Protein AF-A0A0K0FBQ0-F1 (afdb_monomer_lite)

Foldseek 3Di:
DDDDPDPDPLPPVDPVVVQVLCVVLVHDPPDDPVVVVVSLVVLVVDDDDPSHSSNVVVVCVVCCAQEPDQDKAADQLARDIGGYVVQCDPPQHDPPDDVVSVCVRVVVVVVVNNCVCCDPVHVQFRHHNVSGTDGPDDPVRVVVRVVVVVVVVVVVVVVVVVPD

Organism: Strongyloides venezuelensis (NCBI:txid75913)

Radius of gyration: 21.85 Å; chains: 1; bounding box: 49×44×59 Å

InterPro domains:
  IPR000718 Peptidase M13 [PS51885] (1-164)
  IPR000718 Peptidase M13 [PTHR11733] (17-149)
  IPR018497 Peptidase M13, C-terminal domain [PF01431] (71-153)
  IPR024079 Metallopeptidase, catalytic domain superfamily [G3DSA:3.40.390.10] (22-162)

Secondary structure (DSSP, 8-state):
----S---TT-TT-HHHHHHHHHHTT--TT--HHHHHHHHHHHHTS-PPTTSHHHHHTTHHHHIIIIISS-EEEEGGGTEEEE-GGGSSTTT--TTS-HHHHHHTHHHHHHHHHHHTTSTTTTT-EE-TTS-EE----HHHHHHHHHHHHHHHHHHHHHHHTT-

Sequence (164 aa):
MEFSRIFDFNDVSSVLLLETCYKDLGISESDSIEEVLRIIESLSKINHTHGSCGYNIFKNNEYIGDFVHSNAFYYSMLNLFSISSNSLAEPLFDRYFLHALNYGGIGVTFGHEIVHGFDNDHYKHIYGLDEKGELTLTPKSIENFEKNLNVLLNNTVMKKKVKL

Structure (mmCIF, N/CA/C/O backbone):
data_AF-A0A0K0FBQ0-F1
#
_entry.id   AF-A0A0K0FBQ0-F1
#
loop_
_atom_site.group_PDB
_atom_site.id
_atom_site.type_symbol
_atom_site.label_atom_id
_atom_site.label_alt_id
_atom_site.label_comp_id
_atom_site.label_asym_id
_atom_site.label_entity_id
_atom_site.label_seq_id
_at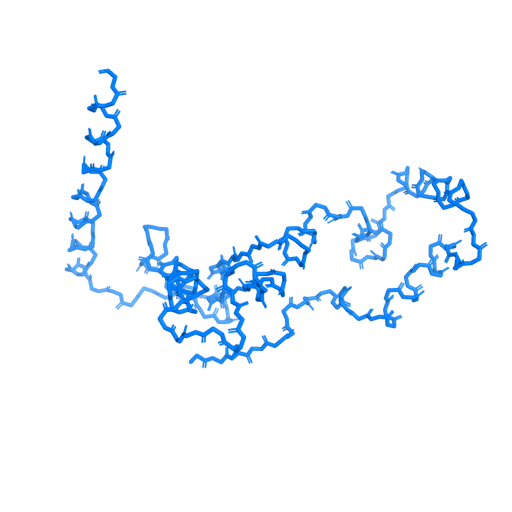om_site.pdbx_PDB_ins_code
_atom_site.Cartn_x
_atom_site.Cartn_y
_atom_site.Cartn_z
_atom_site.occupancy
_atom_site.B_iso_or_equiv
_atom_site.auth_seq_id
_atom_site.auth_comp_id
_atom_site.auth_asym_id
_atom_site.auth_atom_id
_atom_site.pdbx_PDB_model_num
ATOM 1 N N . MET A 1 1 ? -15.398 9.302 3.051 1.00 65.38 1 MET A N 1
ATOM 2 C CA . MET A 1 1 ? -14.389 8.394 2.477 1.00 65.38 1 MET A CA 1
ATOM 3 C C . MET A 1 1 ? -14.420 8.593 0.978 1.00 65.38 1 MET A C 1
ATOM 5 O O . MET A 1 1 ? -15.486 8.447 0.391 1.00 65.38 1 MET A O 1
ATOM 9 N N . GLU A 1 2 ? -13.302 9.022 0.409 1.00 78.56 2 GLU A N 1
ATOM 10 C CA . GLU A 1 2 ? -13.140 9.279 -1.021 1.00 78.56 2 GLU A CA 1
ATOM 11 C C . GLU A 1 2 ? -12.161 8.247 -1.578 1.00 78.56 2 GLU A C 1
ATOM 13 O O . GLU A 1 2 ? -11.164 7.937 -0.931 1.00 78.56 2 GLU A O 1
ATOM 18 N N . PHE A 1 3 ? -12.468 7.684 -2.745 1.00 78.50 3 PHE A N 1
ATOM 19 C CA . PHE A 1 3 ? -11.590 6.733 -3.417 1.00 78.50 3 PHE A CA 1
ATOM 20 C C . PHE A 1 3 ? -10.908 7.432 -4.585 1.00 78.50 3 PHE A C 1
ATOM 22 O O . PHE A 1 3 ? -11.574 7.861 -5.528 1.00 78.50 3 PHE A O 1
ATOM 29 N N . SER A 1 4 ? -9.581 7.504 -4.533 1.00 78.88 4 SER A N 1
ATOM 30 C CA . SER A 1 4 ? -8.749 7.939 -5.651 1.00 78.88 4 SER A CA 1
ATOM 31 C C . SER A 1 4 ? -8.024 6.739 -6.247 1.00 78.88 4 SER A C 1
ATOM 33 O O . SER A 1 4 ? -7.660 5.801 -5.544 1.00 78.88 4 SER A O 1
ATOM 35 N N . ARG A 1 5 ? -7.817 6.781 -7.563 1.00 70.19 5 ARG A N 1
ATOM 36 C CA . ARG A 1 5 ? -6.969 5.819 -8.284 1.00 70.19 5 ARG A CA 1
ATOM 37 C C . ARG A 1 5 ? -5.525 6.303 -8.423 1.00 70.19 5 ARG A C 1
ATOM 39 O O . ARG A 1 5 ? -4.691 5.554 -8.907 1.00 70.19 5 ARG A O 1
ATOM 46 N N . ILE A 1 6 ? -5.253 7.547 -8.031 1.00 63.38 6 ILE A N 1
ATOM 47 C CA . ILE A 1 6 ? -3.958 8.204 -8.192 1.00 63.38 6 ILE A CA 1
ATOM 48 C C . ILE A 1 6 ? -3.356 8.339 -6.796 1.00 63.38 6 ILE A C 1
ATOM 50 O O . ILE A 1 6 ? -3.586 9.330 -6.104 1.00 63.38 6 ILE A O 1
ATOM 54 N N . PHE A 1 7 ? -2.652 7.294 -6.366 1.00 67.06 7 PHE A N 1
ATOM 55 C CA . PHE A 1 7 ? -1.778 7.319 -5.196 1.00 67.06 7 PHE A CA 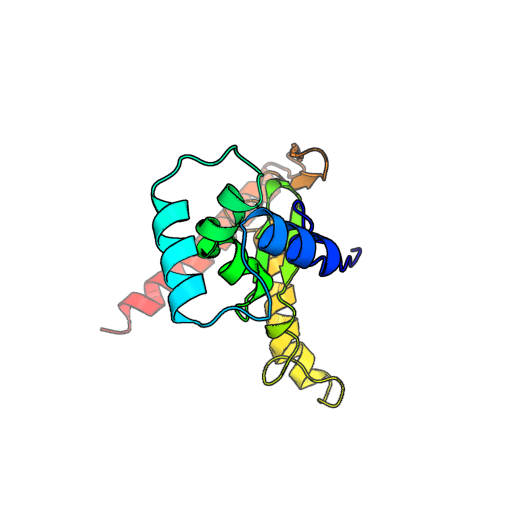1
ATOM 56 C C . PHE A 1 7 ? -0.366 6.994 -5.671 1.00 67.06 7 PHE A C 1
ATOM 58 O O . PHE A 1 7 ? 0.163 5.908 -5.467 1.00 67.06 7 PHE A O 1
ATOM 65 N N . ASP A 1 8 ? 0.190 7.930 -6.427 1.00 69.75 8 ASP A N 1
ATOM 66 C CA . ASP A 1 8 ? 1.508 7.793 -7.014 1.00 69.75 8 ASP A CA 1
ATOM 67 C C . ASP A 1 8 ? 2.176 9.164 -7.044 1.00 69.75 8 ASP A C 1
ATOM 69 O O . ASP A 1 8 ? 2.024 9.941 -7.984 1.00 69.75 8 ASP A O 1
ATOM 73 N N . PHE A 1 9 ? 2.883 9.486 -5.962 1.00 67.69 9 PHE A N 1
ATOM 74 C CA . PHE A 1 9 ? 3.565 10.774 -5.812 1.00 67.69 9 PHE A CA 1
ATOM 75 C C . PHE A 1 9 ? 4.630 11.019 -6.884 1.00 67.69 9 PHE A C 1
ATOM 77 O O . PHE A 1 9 ? 4.987 12.168 -7.132 1.00 67.69 9 PHE A O 1
ATOM 84 N N . ASN A 1 10 ? 5.133 9.950 -7.501 1.00 68.56 10 ASN A N 1
ATOM 85 C CA . ASN A 1 10 ? 6.201 9.999 -8.489 1.00 68.56 10 ASN A CA 1
ATOM 86 C C . ASN A 1 10 ? 5.692 9.734 -9.914 1.00 68.56 10 ASN A C 1
ATOM 88 O O . ASN A 1 10 ? 6.505 9.700 -10.834 1.00 68.56 10 ASN A O 1
ATOM 92 N N . ASP A 1 11 ? 4.379 9.533 -10.081 1.00 73.75 11 ASP A N 1
ATOM 93 C CA . ASP A 1 11 ? 3.725 9.171 -11.341 1.00 73.75 11 ASP A CA 1
ATOM 94 C C . ASP A 1 11 ? 4.404 7.968 -12.043 1.00 73.75 11 ASP A C 1
ATOM 96 O O . ASP A 1 11 ? 4.432 7.870 -13.268 1.00 73.75 11 ASP A O 1
ATOM 100 N N . VAL A 1 12 ? 4.970 7.026 -11.271 1.00 73.19 12 VAL A N 1
ATOM 101 C CA . VAL A 1 12 ? 5.633 5.802 -11.771 1.00 73.19 12 VAL A CA 1
ATOM 102 C C . VAL A 1 12 ? 4.693 4.838 -12.501 1.00 73.19 12 VAL A C 1
ATOM 104 O O . VAL A 1 12 ? 5.153 3.929 -13.184 1.00 73.19 12 VAL A O 1
ATOM 107 N N . SER A 1 13 ? 3.385 5.027 -12.387 1.00 73.69 13 SER A N 1
ATOM 108 C CA . SER A 1 13 ? 2.339 4.321 -13.130 1.00 73.69 13 SER A CA 1
ATOM 109 C C . SER A 1 13 ? 2.025 4.964 -14.488 1.00 73.69 13 SER A C 1
ATOM 111 O O . SER A 1 13 ? 1.317 4.365 -15.304 1.00 73.69 13 SER A O 1
ATOM 113 N N . SER A 1 14 ? 2.571 6.151 -14.776 1.00 83.19 14 SER A N 1
ATOM 114 C CA . SER A 1 14 ? 2.446 6.813 -16.073 1.00 83.19 14 SER A CA 1
ATOM 115 C C . SER A 1 14 ? 3.318 6.131 -17.121 1.00 83.19 14 SER A C 1
ATOM 117 O O . SER A 1 14 ? 4.547 6.193 -17.091 1.00 83.19 14 SER A O 1
ATOM 119 N N . VAL A 1 15 ? 2.663 5.511 -18.105 1.00 84.88 15 VAL A N 1
ATOM 120 C CA . VAL A 1 15 ? 3.335 4.834 -19.227 1.00 84.88 15 VAL A CA 1
ATOM 121 C C . VAL A 1 15 ? 4.258 5.798 -19.977 1.00 84.88 15 VAL A C 1
ATOM 123 O O . VAL A 1 15 ? 5.403 5.457 -20.250 1.00 84.88 15 VAL A O 1
ATOM 126 N N . LEU A 1 16 ? 3.802 7.028 -20.232 1.00 87.81 16 LEU A N 1
ATOM 127 C CA . LEU A 1 16 ? 4.593 8.038 -20.940 1.00 87.81 16 LEU A CA 1
ATOM 128 C C . LEU A 1 16 ? 5.854 8.438 -20.157 1.00 87.81 16 LEU A C 1
ATOM 130 O O . LEU A 1 16 ? 6.917 8.642 -20.750 1.00 87.81 16 LEU A O 1
ATOM 134 N N . LEU A 1 17 ? 5.746 8.557 -18.828 1.00 85.44 17 LEU A N 1
ATOM 135 C CA . LEU A 1 17 ? 6.891 8.859 -17.971 1.00 85.44 17 LEU A CA 1
ATOM 136 C C . LEU A 1 17 ? 7.890 7.698 -17.974 1.00 85.44 17 LEU A C 1
ATOM 138 O O . LEU A 1 17 ? 9.086 7.934 -18.123 1.00 85.44 17 LEU A O 1
ATOM 142 N N . LEU A 1 18 ? 7.410 6.455 -17.867 1.00 86.81 18 LEU A N 1
ATOM 143 C CA . LEU A 1 18 ? 8.253 5.259 -17.911 1.00 86.81 18 LEU A CA 1
ATOM 144 C C . LEU A 1 18 ? 8.987 5.123 -19.248 1.00 86.81 18 LEU A C 1
ATOM 146 O O . LEU A 1 18 ? 10.199 4.922 -19.248 1.00 86.81 18 LEU A O 1
ATOM 150 N N . GLU A 1 19 ? 8.291 5.285 -20.376 1.00 89.25 19 GLU A N 1
ATOM 151 C CA . GLU A 1 19 ? 8.898 5.263 -21.715 1.00 89.25 19 GLU A CA 1
ATOM 152 C C . GLU A 1 19 ? 10.001 6.319 -21.845 1.00 89.25 19 GLU A C 1
ATOM 154 O O . GLU A 1 19 ? 11.098 6.033 -22.332 1.00 89.25 19 GLU A O 1
ATOM 159 N N . THR A 1 20 ? 9.737 7.532 -21.351 1.00 90.62 20 THR A N 1
ATOM 160 C CA . THR A 1 20 ? 10.724 8.618 -21.331 1.00 90.62 20 THR A CA 1
ATOM 161 C C . THR A 1 20 ? 11.915 8.257 -20.442 1.00 90.62 20 THR A C 1
ATOM 163 O O . THR A 1 20 ? 13.059 8.385 -20.868 1.00 90.62 20 THR A O 1
ATOM 166 N N . CYS A 1 21 ? 11.663 7.724 -19.245 1.00 90.62 21 CYS A N 1
ATOM 167 C CA . CYS A 1 21 ? 12.703 7.311 -18.310 1.00 90.62 21 CYS A CA 1
ATOM 168 C C . CYS A 1 21 ? 13.606 6.213 -18.875 1.00 90.62 21 CYS A C 1
ATOM 170 O O . CYS A 1 21 ? 14.826 6.333 -18.787 1.00 90.62 21 CYS A O 1
ATOM 172 N N . TYR A 1 22 ? 13.047 5.149 -19.457 1.00 92.06 22 TYR A N 1
ATOM 173 C CA . TYR A 1 22 ? 13.857 4.082 -20.050 1.00 92.06 22 TYR A CA 1
ATOM 174 C C . TYR A 1 22 ? 14.708 4.613 -21.202 1.00 92.06 22 TYR A C 1
ATOM 176 O O . TYR A 1 22 ? 15.910 4.343 -21.244 1.00 92.06 22 TYR A O 1
ATOM 184 N N . LYS A 1 23 ? 14.128 5.458 -22.061 1.00 92.00 23 LYS A N 1
ATOM 185 C CA . LYS A 1 23 ? 14.851 6.096 -23.162 1.00 92.00 23 LYS A CA 1
ATOM 186 C C . LYS A 1 23 ? 16.000 6.986 -22.679 1.00 92.00 23 LYS A C 1
ATOM 188 O O . LYS A 1 23 ? 17.095 6.903 -23.233 1.00 92.00 23 LYS A O 1
ATOM 193 N N . ASP A 1 24 ? 15.782 7.798 -21.646 1.00 91.31 24 ASP A N 1
ATOM 194 C CA . ASP A 1 24 ? 16.809 8.675 -21.059 1.00 91.31 24 ASP A CA 1
ATOM 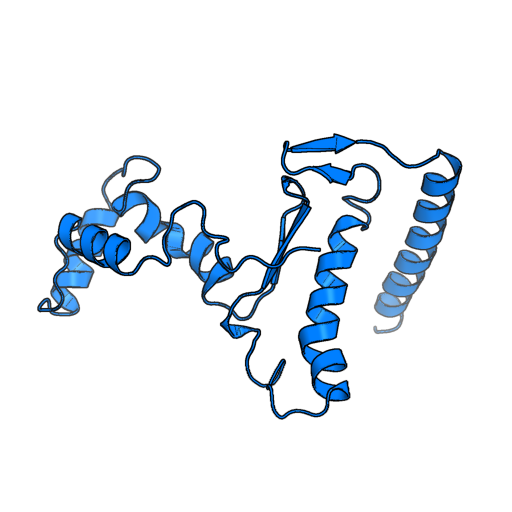195 C C . ASP A 1 24 ? 17.933 7.884 -20.374 1.00 91.31 24 ASP A C 1
ATOM 197 O O . ASP A 1 24 ? 19.083 8.324 -20.338 1.00 91.31 24 ASP A O 1
ATOM 201 N N . LEU A 1 25 ? 17.622 6.686 -19.873 1.00 92.12 25 LEU A N 1
ATOM 202 C CA . LEU A 1 25 ? 18.601 5.730 -19.353 1.00 92.12 25 LEU A CA 1
ATOM 203 C C . LEU A 1 25 ? 19.343 4.960 -20.459 1.00 92.12 25 LEU A C 1
ATOM 205 O O . LEU A 1 25 ? 20.230 4.163 -20.152 1.00 92.12 25 LEU A O 1
ATOM 209 N N . GLY A 1 26 ? 19.014 5.207 -21.729 1.00 92.69 26 GLY A N 1
ATOM 210 C CA . GLY A 1 26 ? 19.617 4.546 -22.882 1.00 92.69 26 GLY A CA 1
ATOM 211 C C . GLY A 1 26 ? 19.079 3.141 -23.147 1.00 92.69 26 GLY A C 1
ATOM 212 O O . GLY A 1 26 ? 19.722 2.399 -23.878 1.00 92.69 26 GLY A O 1
ATOM 213 N N . ILE A 1 27 ? 17.935 2.782 -22.558 1.00 94.00 27 ILE A N 1
ATOM 214 C CA . ILE A 1 27 ? 17.253 1.502 -22.760 1.00 94.00 27 ILE A CA 1
ATOM 215 C C . ILE A 1 27 ? 16.184 1.681 -23.843 1.00 94.00 27 ILE A C 1
ATOM 217 O O . ILE A 1 27 ? 15.310 2.544 -23.742 1.00 94.00 27 ILE A O 1
ATOM 221 N N . SER A 1 28 ? 16.245 0.844 -24.872 1.00 92.56 28 SER A N 1
ATOM 222 C CA . SER A 1 28 ? 15.300 0.788 -25.985 1.00 92.56 28 SER A CA 1
ATOM 223 C C . SER A 1 28 ? 14.531 -0.533 -25.990 1.00 92.56 28 SER A C 1
ATOM 225 O O . SER A 1 28 ? 15.042 -1.576 -25.590 1.00 92.56 28 SER A O 1
ATOM 227 N N . GLU A 1 29 ? 13.314 -0.522 -26.536 1.00 88.94 29 GLU A N 1
ATOM 228 C CA . GLU A 1 29 ? 12.504 -1.733 -26.745 1.00 88.94 29 GLU A CA 1
ATOM 229 C C . GLU A 1 29 ? 13.179 -2.765 -27.663 1.00 88.94 29 GLU A C 1
ATOM 231 O O . GLU A 1 29 ? 12.867 -3.953 -27.612 1.00 88.94 29 GLU A O 1
ATOM 236 N N . SER A 1 30 ? 14.097 -2.315 -28.523 1.00 94.25 30 SER A N 1
ATOM 237 C CA . SER A 1 30 ? 14.849 -3.164 -29.452 1.00 94.25 30 SER A CA 1
ATOM 238 C C . SER A 1 30 ? 16.081 -3.833 -28.838 1.00 94.25 30 SER A C 1
ATOM 240 O O . SER A 1 30 ? 16.730 -4.627 -29.521 1.00 94.25 30 SER A O 1
ATOM 242 N N . ASP A 1 31 ? 16.455 -3.473 -27.609 1.00 94.88 31 ASP A N 1
ATOM 243 C CA . ASP A 1 31 ? 17.687 -3.951 -26.986 1.00 94.88 31 ASP A CA 1
ATOM 244 C C . ASP A 1 31 ? 17.558 -5.410 -26.538 1.00 94.88 31 ASP A C 1
ATOM 246 O O . ASP A 1 31 ? 16.510 -5.861 -26.071 1.00 94.88 31 ASP A O 1
ATOM 250 N N . SER A 1 32 ? 18.648 -6.173 -26.664 1.00 96.88 32 SER A N 1
ATOM 251 C CA . SER A 1 32 ? 18.684 -7.530 -26.119 1.00 96.88 32 SER A CA 1
ATOM 252 C C . SER A 1 32 ? 18.763 -7.491 -24.592 1.00 96.88 32 SER A C 1
ATOM 254 O O . SER A 1 32 ? 19.260 -6.528 -24.003 1.00 96.88 32 SER A O 1
ATOM 256 N N . ILE A 1 33 ? 18.334 -8.571 -23.934 1.00 95.81 33 ILE A N 1
ATOM 257 C CA . ILE A 1 33 ? 18.400 -8.684 -22.469 1.00 95.81 33 ILE A CA 1
ATOM 258 C C . ILE A 1 33 ? 19.841 -8.478 -21.970 1.00 95.81 33 ILE A C 1
ATOM 260 O O . ILE A 1 33 ? 20.052 -7.848 -20.938 1.00 95.81 33 ILE A O 1
ATOM 264 N N . GLU A 1 34 ? 20.850 -8.943 -22.710 1.00 97.44 34 GLU A N 1
ATOM 265 C CA . GLU A 1 34 ? 22.264 -8.760 -22.365 1.00 97.44 34 GLU A CA 1
ATOM 266 C C . GLU A 1 34 ? 22.717 -7.295 -22.435 1.00 97.44 34 GLU A C 1
ATOM 268 O O . GLU A 1 34 ? 23.568 -6.887 -21.644 1.00 97.44 34 GLU A O 1
ATOM 273 N N . GLU A 1 35 ? 22.189 -6.501 -23.373 1.00 96.94 35 GLU A N 1
ATOM 274 C CA . GLU A 1 35 ? 22.456 -5.058 -23.439 1.00 96.94 35 GLU A CA 1
ATOM 275 C C . GLU A 1 35 ? 21.782 -4.337 -22.271 1.00 96.94 35 GLU A C 1
ATOM 277 O O . GLU A 1 35 ? 22.447 -3.607 -21.538 1.00 96.94 35 GLU A O 1
ATOM 282 N N . VAL A 1 36 ? 20.502 -4.628 -22.019 1.00 95.44 36 VAL A N 1
ATOM 283 C CA . VAL A 1 36 ? 19.757 -4.047 -20.893 1.00 95.44 36 VAL A CA 1
ATOM 284 C C . VAL A 1 36 ? 20.459 -4.336 -19.564 1.00 95.44 36 VAL A C 1
ATOM 286 O O . VAL A 1 36 ? 20.649 -3.430 -18.753 1.00 95.44 36 VAL A O 1
ATOM 289 N N . LEU A 1 37 ? 20.916 -5.574 -19.343 1.00 95.44 37 LEU A N 1
ATOM 290 C CA . LEU A 1 37 ? 21.660 -5.940 -18.135 1.00 95.44 37 LEU A CA 1
ATOM 291 C C . LEU A 1 37 ? 22.990 -5.186 -18.019 1.00 95.44 37 LEU A C 1
ATOM 293 O O . LEU A 1 37 ? 23.324 -4.732 -16.924 1.00 95.44 37 LEU A O 1
ATOM 297 N N . ARG A 1 38 ? 23.727 -4.998 -19.123 1.00 96.88 38 ARG A N 1
ATOM 298 C CA . ARG A 1 38 ? 24.962 -4.194 -19.129 1.00 96.88 38 ARG A CA 1
ATOM 299 C C . ARG A 1 38 ? 24.694 -2.731 -18.780 1.00 96.88 38 ARG A C 1
ATOM 301 O O . ARG A 1 38 ? 25.441 -2.157 -17.985 1.00 96.88 38 ARG A O 1
ATOM 308 N N . ILE A 1 39 ? 23.633 -2.144 -19.332 1.00 95.31 39 ILE A N 1
ATOM 309 C CA . ILE A 1 39 ? 23.217 -0.770 -19.029 1.00 95.31 39 ILE A CA 1
ATOM 310 C C . ILE A 1 39 ? 22.863 -0.646 -17.545 1.00 95.31 39 ILE A C 1
ATOM 312 O O . ILE A 1 39 ? 23.425 0.204 -16.855 1.00 95.31 39 ILE A O 1
ATOM 316 N N . ILE A 1 40 ? 22.007 -1.529 -17.020 1.00 93.69 40 ILE A N 1
ATOM 317 C CA . ILE A 1 40 ? 21.607 -1.531 -15.604 1.00 93.69 40 ILE A CA 1
ATOM 318 C C . ILE A 1 40 ? 22.827 -1.693 -14.687 1.00 93.69 40 ILE A C 1
ATOM 320 O O . ILE A 1 40 ? 22.962 -0.955 -13.709 1.00 93.69 40 ILE A O 1
ATOM 324 N N . GLU A 1 41 ? 23.750 -2.607 -15.004 1.00 95.00 41 GLU A N 1
ATOM 325 C CA . GLU A 1 41 ? 24.972 -2.800 -14.219 1.00 95.00 41 GLU A CA 1
ATOM 326 C C . GLU A 1 41 ? 25.838 -1.531 -14.207 1.00 95.00 41 GLU A C 1
ATOM 328 O O . GLU A 1 41 ? 26.340 -1.129 -13.155 1.00 95.00 41 GLU A O 1
ATOM 333 N N . SER A 1 42 ? 25.986 -0.862 -15.352 1.00 94.81 42 SER A N 1
ATOM 334 C CA . SER A 1 42 ? 26.693 0.418 -15.438 1.00 94.81 42 SER A CA 1
ATOM 335 C C . SER A 1 42 ? 26.003 1.508 -14.612 1.00 94.81 42 SER A C 1
ATOM 337 O O . SER A 1 42 ? 26.656 2.197 -13.828 1.00 94.81 42 SER A O 1
ATOM 339 N N . LEU A 1 43 ? 24.680 1.639 -14.738 1.00 94.00 43 LEU A N 1
ATOM 340 C CA . LEU A 1 43 ? 23.882 2.629 -14.012 1.00 94.00 43 LEU A CA 1
ATOM 341 C C . LEU A 1 43 ? 23.935 2.417 -12.496 1.00 94.00 43 LEU A C 1
ATOM 343 O O . LEU A 1 43 ? 23.980 3.394 -11.754 1.00 94.00 43 LEU A O 1
ATOM 347 N N . SER A 1 44 ? 23.994 1.168 -12.025 1.00 92.81 44 SER A N 1
ATOM 348 C CA . SER A 1 44 ? 24.065 0.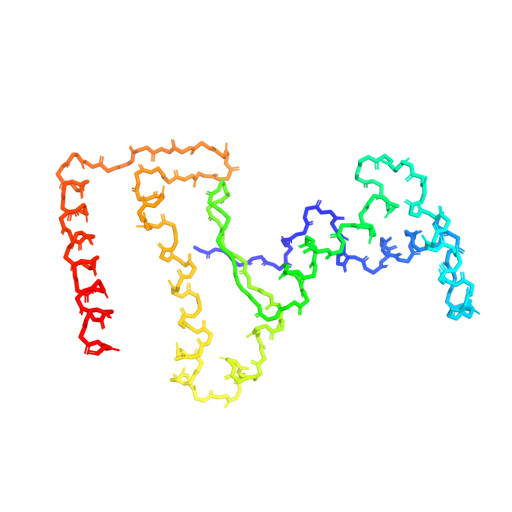848 -10.590 1.00 92.81 44 SER A CA 1
ATOM 349 C C . SER A 1 44 ? 25.344 1.342 -9.901 1.00 92.81 44 SER A C 1
ATOM 351 O O . SER A 1 44 ? 25.384 1.467 -8.678 1.00 92.81 44 SER A O 1
ATOM 353 N N . LYS A 1 45 ? 26.397 1.639 -10.675 1.00 94.12 45 LYS A N 1
ATOM 354 C CA . LYS A 1 45 ? 27.694 2.122 -10.173 1.00 94.12 45 LYS A CA 1
ATOM 355 C C . LYS A 1 45 ? 27.753 3.650 -10.059 1.00 94.12 45 LYS A C 1
ATOM 357 O O . LYS A 1 45 ? 28.760 4.182 -9.594 1.00 94.12 45 LYS A O 1
ATOM 362 N N . ILE A 1 46 ? 26.711 4.355 -10.503 1.00 92.25 46 ILE A N 1
ATOM 363 C CA . ILE A 1 46 ? 26.652 5.818 -10.548 1.00 92.25 46 ILE A CA 1
ATOM 364 C C . ILE A 1 46 ? 25.719 6.331 -9.445 1.00 92.25 46 ILE A C 1
ATOM 366 O O . ILE A 1 46 ? 24.685 5.735 -9.153 1.00 92.25 46 ILE A O 1
ATOM 370 N N . ASN A 1 47 ? 26.069 7.472 -8.849 1.00 93.38 47 ASN A N 1
ATOM 371 C CA . ASN A 1 47 ? 25.174 8.184 -7.942 1.00 93.38 47 ASN A CA 1
ATOM 372 C C . ASN A 1 47 ? 24.135 8.970 -8.744 1.00 93.38 47 ASN A C 1
ATOM 374 O O . ASN A 1 47 ? 24.477 9.919 -9.450 1.00 93.38 47 ASN A O 1
ATOM 378 N N . HIS A 1 48 ? 22.869 8.596 -8.597 1.00 91.25 48 HIS A N 1
ATOM 379 C CA . HIS A 1 48 ? 21.750 9.274 -9.244 1.00 91.25 48 HIS A CA 1
ATOM 380 C C . HIS A 1 48 ? 21.216 10.414 -8.386 1.00 91.25 48 HIS A C 1
ATOM 382 O O . HIS A 1 48 ? 21.144 10.310 -7.159 1.00 91.25 48 HIS A O 1
ATOM 388 N N . THR A 1 49 ? 20.784 11.491 -9.035 1.00 91.56 49 THR A N 1
ATOM 389 C CA . THR A 1 49 ? 20.076 12.582 -8.361 1.00 91.56 49 THR A CA 1
ATOM 390 C C . THR A 1 49 ? 18.755 12.062 -7.798 1.00 91.56 49 THR A C 1
ATOM 392 O O . THR A 1 49 ? 18.011 11.381 -8.504 1.00 91.56 49 THR A O 1
ATOM 395 N N . HIS A 1 50 ? 18.450 12.387 -6.542 1.00 88.50 50 HIS A N 1
ATOM 396 C CA . HIS A 1 50 ? 17.192 12.003 -5.900 1.00 88.50 50 HIS A CA 1
ATOM 397 C C . HIS A 1 50 ? 15.981 12.407 -6.763 1.00 88.50 50 HIS A C 1
ATOM 399 O O . HIS A 1 50 ? 15.930 13.530 -7.261 1.00 88.50 50 HIS A O 1
ATOM 405 N N . GLY A 1 51 ? 15.045 11.476 -6.969 1.00 83.00 51 GLY A N 1
ATOM 406 C CA . GLY A 1 51 ? 13.850 11.674 -7.801 1.00 83.00 51 GLY A CA 1
ATOM 407 C C . GLY A 1 51 ? 14.057 11.537 -9.317 1.00 83.00 51 GLY A C 1
ATOM 408 O O . GLY A 1 51 ? 13.085 11.595 -10.062 1.00 83.00 51 GLY A O 1
ATOM 409 N N . SER A 1 52 ? 15.288 11.337 -9.803 1.00 88.69 52 SER A N 1
ATOM 410 C CA . SER A 1 52 ? 15.538 11.041 -11.225 1.00 88.69 52 SER A CA 1
ATOM 411 C C . SER A 1 52 ? 15.124 9.611 -11.600 1.00 88.69 52 SER A C 1
ATOM 413 O O . SER A 1 52 ? 15.073 8.729 -10.743 1.00 88.69 52 SER A O 1
ATOM 415 N N . CYS A 1 53 ? 14.919 9.342 -12.895 1.00 88.06 53 CYS A N 1
ATOM 416 C CA . CYS A 1 53 ? 14.634 7.993 -13.405 1.00 88.06 53 CYS A CA 1
ATOM 417 C C . CYS A 1 53 ? 15.675 6.959 -12.945 1.00 88.06 53 CYS A C 1
ATOM 419 O O . CYS A 1 53 ? 15.322 5.875 -12.484 1.00 88.06 53 CYS A O 1
ATOM 421 N N . GLY A 1 54 ? 16.960 7.322 -13.008 1.00 89.50 54 GLY A N 1
ATOM 422 C CA . GLY A 1 54 ? 18.055 6.468 -12.555 1.00 89.50 54 GLY A CA 1
ATOM 423 C C . GLY A 1 54 ? 18.055 6.242 -11.045 1.00 89.50 54 GLY A C 1
ATOM 424 O O . 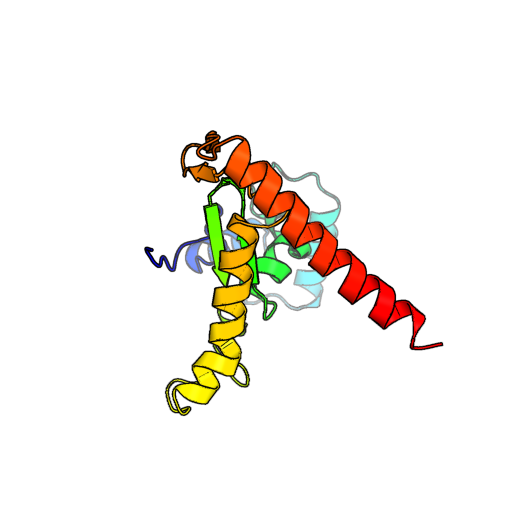GLY A 1 54 ? 18.469 5.186 -10.593 1.00 89.50 54 GLY A O 1
ATOM 425 N N . TYR A 1 55 ? 17.534 7.177 -10.249 1.00 89.31 55 TYR A N 1
ATOM 426 C CA . TYR A 1 55 ? 17.326 6.953 -8.818 1.00 89.31 55 TYR A CA 1
ATOM 427 C C . TYR A 1 55 ? 16.150 5.998 -8.578 1.00 89.31 55 TYR A C 1
ATOM 429 O O . TYR A 1 55 ? 16.308 5.002 -7.874 1.00 89.31 55 TYR A O 1
ATOM 437 N N . ASN A 1 56 ? 15.000 6.260 -9.206 1.00 85.81 56 ASN A N 1
ATOM 438 C CA . ASN A 1 56 ? 13.759 5.514 -8.982 1.00 85.81 56 ASN A CA 1
ATOM 439 C C . ASN A 1 56 ? 13.847 4.053 -9.462 1.00 85.81 56 ASN A C 1
ATOM 441 O O . ASN A 1 56 ? 13.345 3.160 -8.782 1.00 85.81 56 ASN A O 1
ATOM 445 N N . ILE A 1 57 ? 14.537 3.759 -10.571 1.00 86.56 57 ILE A N 1
ATOM 446 C CA . ILE A 1 57 ? 14.656 2.379 -11.088 1.00 86.56 57 ILE A CA 1
ATOM 447 C C . ILE A 1 57 ? 15.357 1.427 -10.099 1.00 86.56 57 ILE A C 1
ATOM 449 O O . ILE A 1 57 ? 15.043 0.238 -10.049 1.00 86.56 57 ILE A O 1
ATOM 453 N N . PHE A 1 58 ? 16.256 1.947 -9.255 1.00 88.31 58 PHE A N 1
ATOM 454 C CA . PHE A 1 58 ? 16.930 1.179 -8.198 1.00 88.31 58 PHE A CA 1
ATOM 455 C C . PHE A 1 58 ? 16.204 1.223 -6.846 1.00 88.31 58 PHE A C 1
ATOM 457 O O . PHE A 1 58 ? 16.660 0.613 -5.880 1.00 88.31 58 PHE A O 1
ATOM 464 N N . LYS A 1 59 ? 15.049 1.893 -6.770 1.00 86.25 59 LYS A N 1
ATOM 465 C CA . LYS A 1 59 ? 14.113 1.837 -5.637 1.00 86.25 59 LYS A CA 1
ATOM 466 C C . LYS A 1 59 ? 13.018 0.793 -5.843 1.00 86.25 59 LYS A C 1
ATOM 468 O O . LYS A 1 59 ? 11.947 0.881 -5.254 1.00 86.25 59 LYS A O 1
ATOM 473 N N . ASN A 1 60 ? 13.292 -0.234 -6.648 1.00 82.56 60 ASN A N 1
ATOM 474 C CA . ASN A 1 60 ? 12.335 -1.289 -6.972 1.00 82.56 60 ASN A CA 1
ATOM 475 C C . ASN A 1 60 ? 11.670 -1.909 -5.729 1.00 82.56 60 ASN A C 1
ATOM 477 O O . ASN A 1 60 ? 10.475 -2.158 -5.759 1.00 82.56 60 ASN A O 1
ATOM 481 N N . ASN A 1 61 ? 12.400 -2.110 -4.629 1.00 82.31 61 ASN A N 1
ATOM 482 C CA . ASN A 1 61 ? 11.842 -2.663 -3.393 1.00 82.31 61 ASN A CA 1
ATOM 483 C C . ASN A 1 61 ? 10.749 -1.777 -2.775 1.00 82.31 61 ASN A C 1
ATOM 485 O O . ASN A 1 61 ? 9.832 -2.313 -2.162 1.00 82.31 61 ASN A O 1
ATOM 489 N N . GLU A 1 62 ? 10.842 -0.454 -2.934 1.00 79.44 62 GLU A N 1
ATOM 490 C CA . GLU A 1 62 ? 9.829 0.493 -2.452 1.00 79.44 62 GLU A CA 1
ATOM 491 C C . GLU A 1 62 ? 8.566 0.377 -3.325 1.00 79.44 62 GLU A C 1
ATOM 493 O O . GLU A 1 62 ? 7.472 0.167 -2.815 1.00 79.44 62 GLU A O 1
ATOM 498 N N . TYR A 1 63 ? 8.721 0.369 -4.652 1.00 80.06 63 TYR A N 1
ATOM 499 C CA . TYR A 1 63 ? 7.586 0.354 -5.585 1.00 80.06 63 TYR A CA 1
ATOM 500 C C . TYR A 1 63 ? 6.923 -1.018 -5.782 1.00 80.06 63 TYR A C 1
ATOM 502 O O . TYR A 1 63 ? 5.714 -1.102 -5.992 1.00 80.06 63 TYR A O 1
ATOM 510 N N . ILE A 1 64 ? 7.685 -2.114 -5.730 1.00 82.94 64 ILE A N 1
ATOM 511 C CA . ILE A 1 64 ? 7.149 -3.472 -5.913 1.00 82.94 64 ILE A CA 1
ATOM 512 C C . ILE A 1 64 ? 6.150 -3.803 -4.801 1.00 82.94 64 ILE A C 1
ATOM 514 O O . ILE A 1 64 ? 5.109 -4.399 -5.078 1.00 82.94 64 ILE A O 1
ATOM 518 N N . GLY A 1 65 ? 6.452 -3.412 -3.560 1.00 80.19 65 GLY A N 1
ATOM 519 C CA . GLY A 1 65 ? 5.559 -3.630 -2.424 1.00 80.19 65 GLY A CA 1
ATOM 520 C C . GLY A 1 65 ? 4.224 -2.911 -2.592 1.00 80.19 65 GLY A C 1
ATOM 521 O O . GLY A 1 65 ? 3.182 -3.541 -2.418 1.00 80.19 65 GLY A O 1
ATOM 522 N N . ASP A 1 66 ? 4.275 -1.636 -2.976 1.00 76.69 66 ASP A N 1
ATOM 523 C CA . ASP A 1 66 ? 3.106 -0.761 -3.082 1.00 76.69 66 ASP A CA 1
ATOM 524 C C . ASP A 1 66 ? 2.215 -1.093 -4.292 1.00 76.69 66 ASP A C 1
ATOM 526 O O . ASP A 1 66 ? 0.987 -1.092 -4.181 1.00 76.69 66 ASP A O 1
ATOM 530 N N . PHE A 1 67 ? 2.813 -1.413 -5.446 1.00 77.88 67 PHE A N 1
ATOM 531 C CA . PHE A 1 67 ? 2.071 -1.493 -6.712 1.00 77.88 67 PHE A CA 1
ATOM 532 C C . PHE A 1 67 ? 1.959 -2.895 -7.316 1.00 77.88 67 PHE A C 1
ATOM 534 O O . PHE A 1 67 ? 0.995 -3.172 -8.029 1.00 77.88 67 PHE A O 1
ATOM 541 N N . VAL A 1 68 ? 2.929 -3.782 -7.072 1.00 83.06 68 VAL A N 1
ATOM 542 C CA . VAL A 1 68 ? 3.021 -5.079 -7.771 1.00 83.06 68 VAL A CA 1
ATOM 543 C C . VAL A 1 68 ? 2.568 -6.234 -6.888 1.00 83.06 68 VAL A C 1
ATOM 545 O O . VAL A 1 68 ? 1.889 -7.151 -7.350 1.00 83.06 68 VAL A O 1
ATOM 548 N N . HIS A 1 69 ? 2.944 -6.242 -5.615 1.00 88.19 69 HIS A N 1
ATOM 549 C CA . HIS A 1 69 ? 2.496 -7.286 -4.705 1.00 88.19 69 HIS A CA 1
ATOM 550 C C . HIS A 1 69 ? 1.003 -7.146 -4.415 1.00 88.19 69 HIS A C 1
ATOM 552 O O . HIS A 1 69 ? 0.488 -6.039 -4.315 1.00 88.19 69 HIS A O 1
ATOM 558 N N . SER A 1 70 ? 0.312 -8.277 -4.239 1.00 89.88 70 SER A N 1
ATOM 559 C CA . SER A 1 70 ? -1.036 -8.270 -3.664 1.00 89.88 70 SER A CA 1
ATOM 560 C C . SER A 1 70 ? -0.921 -7.896 -2.189 1.00 89.88 70 SER A C 1
ATOM 562 O O . SER A 1 70 ? -0.661 -8.741 -1.334 1.00 89.88 70 SER A O 1
ATOM 564 N N . ASN A 1 71 ? -1.035 -6.600 -1.919 1.00 90.06 71 ASN A N 1
ATOM 565 C CA . ASN A 1 71 ? -0.941 -6.035 -0.585 1.00 90.06 71 ASN A CA 1
ATOM 566 C C . ASN A 1 71 ? -1.888 -4.842 -0.379 1.00 90.06 71 ASN A C 1
ATOM 568 O O . ASN A 1 71 ? -2.581 -4.409 -1.313 1.00 90.06 71 ASN A O 1
ATOM 572 N N . ALA A 1 72 ? -1.919 -4.356 0.857 1.00 92.25 72 ALA A N 1
ATOM 573 C CA . ALA A 1 72 ? -2.592 -3.151 1.309 1.00 92.25 72 ALA A CA 1
ATOM 574 C C . ALA A 1 72 ? -1.750 -2.482 2.408 1.00 92.25 72 ALA A C 1
ATOM 576 O O . ALA A 1 72 ? -0.985 -3.162 3.093 1.00 92.25 72 ALA A O 1
ATOM 577 N N . PHE A 1 73 ? -1.860 -1.160 2.534 1.00 91.19 73 PHE A N 1
ATOM 578 C CA . PHE A 1 73 ? -1.094 -0.389 3.514 1.00 91.19 73 PHE A CA 1
ATOM 579 C C . PHE A 1 73 ? -1.876 0.816 4.022 1.00 91.19 73 PHE A C 1
ATOM 581 O O . PHE A 1 73 ? -2.507 1.521 3.233 1.00 91.19 73 PHE A O 1
ATOM 588 N N . TYR A 1 74 ? -1.727 1.126 5.307 1.00 91.75 74 TYR A N 1
ATOM 589 C CA . TYR A 1 74 ? -2.168 2.377 5.912 1.00 91.75 74 TYR A CA 1
ATOM 590 C C . TYR A 1 74 ? -0.999 3.362 6.076 1.00 91.75 74 TYR A C 1
ATOM 592 O O . TYR A 1 74 ? -0.008 3.079 6.751 1.00 91.75 74 TYR A O 1
ATOM 600 N N . TYR A 1 75 ? -1.135 4.550 5.488 1.00 88.56 75 TYR A N 1
ATOM 601 C CA . TYR A 1 75 ? -0.190 5.660 5.589 1.00 88.56 75 TYR A CA 1
ATOM 602 C C . TYR A 1 75 ? -0.690 6.662 6.628 1.00 88.56 75 TYR A C 1
ATOM 604 O O . TYR A 1 75 ? -1.500 7.546 6.336 1.00 88.56 75 TYR A O 1
ATOM 612 N N . SER A 1 76 ? -0.185 6.539 7.854 1.00 87.12 76 SER A N 1
ATOM 613 C CA . SER A 1 76 ? -0.696 7.289 9.002 1.00 87.12 76 SER A CA 1
ATOM 614 C C . SER A 1 76 ? -0.559 8.800 8.885 1.00 87.12 76 SER A C 1
ATOM 616 O O . SER A 1 76 ? -1.503 9.500 9.230 1.00 87.12 76 SER A O 1
ATOM 618 N N . MET A 1 77 ? 0.549 9.302 8.334 1.00 84.62 77 MET A N 1
ATOM 619 C CA . MET A 1 77 ? 0.779 10.745 8.156 1.00 84.62 77 MET A CA 1
ATOM 620 C C . MET A 1 77 ? -0.237 11.407 7.220 1.00 84.62 77 MET A C 1
ATOM 622 O O . MET A 1 77 ? -0.485 12.601 7.337 1.00 84.62 77 MET A O 1
ATOM 626 N N . LEU A 1 78 ? -0.833 10.627 6.315 1.00 84.81 78 LEU A N 1
ATOM 627 C CA . LEU A 1 78 ? -1.812 11.094 5.334 1.00 84.81 78 LEU A CA 1
ATOM 628 C C . LEU A 1 78 ? -3.243 10.667 5.681 1.00 84.81 78 LEU A C 1
ATOM 630 O O . LEU A 1 78 ? -4.176 11.065 4.985 1.00 84.81 78 LEU A O 1
ATOM 634 N N . ASN A 1 79 ? -3.409 9.836 6.720 1.00 86.94 79 ASN A N 1
ATOM 635 C CA . ASN A 1 79 ? -4.674 9.210 7.103 1.00 86.94 79 ASN A CA 1
ATOM 636 C C . ASN A 1 79 ? -5.408 8.595 5.900 1.00 86.94 79 ASN A C 1
ATOM 638 O O . ASN A 1 79 ? -6.580 8.857 5.618 1.00 86.94 79 ASN A O 1
ATOM 642 N N . LEU A 1 80 ? -4.656 7.793 5.153 1.00 88.50 80 LEU A N 1
ATOM 643 C CA . LEU A 1 80 ? -5.084 7.155 3.920 1.00 88.50 80 LEU A CA 1
ATOM 644 C C . LEU A 1 80 ? -4.632 5.703 3.946 1.00 88.50 80 LEU A C 1
ATOM 646 O O . LEU A 1 80 ? -3.538 5.405 4.412 1.00 88.50 80 LEU A O 1
ATOM 650 N N . PHE A 1 81 ? -5.442 4.807 3.391 1.00 90.88 81 PHE A N 1
ATOM 651 C CA . PHE A 1 81 ? -4.982 3.468 3.051 1.00 90.88 81 PHE A CA 1
ATOM 652 C C . PHE A 1 81 ? -4.969 3.267 1.539 1.00 90.88 81 PHE A C 1
ATOM 654 O O . PHE A 1 81 ? -5.802 3.822 0.818 1.00 90.88 81 PHE A O 1
ATOM 661 N N . SER A 1 82 ? -4.022 2.467 1.066 1.00 89.62 82 SER A N 1
ATOM 662 C CA . SER A 1 82 ? -3.934 2.024 -0.318 1.00 89.62 82 SER A CA 1
ATOM 663 C C . SER A 1 82 ? -4.126 0.518 -0.398 1.00 89.62 82 SER A C 1
ATOM 665 O O . SER A 1 82 ? -3.874 -0.225 0.553 1.00 89.62 82 SER A O 1
ATOM 667 N N . ILE A 1 83 ? -4.600 0.072 -1.554 1.00 90.38 83 ILE A N 1
ATOM 668 C CA . ILE A 1 83 ? -4.750 -1.339 -1.875 1.00 90.38 83 ILE A CA 1
ATOM 669 C C . ILE A 1 83 ? -4.257 -1.507 -3.297 1.00 90.38 83 ILE A C 1
ATOM 671 O O . ILE A 1 83 ? -4.752 -0.848 -4.214 1.00 90.38 83 ILE A O 1
ATOM 675 N N . SER A 1 84 ? -3.278 -2.388 -3.462 1.00 88.31 84 SER A N 1
ATOM 676 C CA . SER A 1 84 ? -2.745 -2.733 -4.777 1.00 88.31 84 SER A CA 1
ATOM 677 C C . SER A 1 84 ? -3.850 -3.274 -5.689 1.00 88.31 84 SER A C 1
ATOM 679 O O . SER A 1 84 ? -4.758 -3.993 -5.256 1.00 88.31 84 SER A O 1
ATOM 681 N N . SER A 1 85 ? -3.755 -2.981 -6.984 1.00 86.50 85 SER A N 1
ATOM 682 C CA . SER A 1 85 ? -4.683 -3.521 -7.985 1.00 86.50 85 SER A CA 1
ATOM 683 C C . SER A 1 85 ? -4.672 -5.052 -8.013 1.00 86.50 85 SER A C 1
ATOM 685 O O . SER A 1 85 ? -5.715 -5.666 -8.225 1.00 86.50 85 SER A O 1
ATOM 687 N N . ASN A 1 86 ? -3.526 -5.670 -7.720 1.00 89.06 86 ASN A N 1
ATOM 688 C CA . ASN A 1 86 ? -3.375 -7.122 -7.670 1.00 89.06 86 ASN A CA 1
ATOM 689 C C . ASN A 1 86 ? -4.154 -7.776 -6.516 1.00 89.06 86 ASN A C 1
ATOM 691 O O . ASN A 1 86 ? -4.484 -8.954 -6.611 1.00 89.06 86 ASN A O 1
ATOM 695 N N . SER A 1 87 ? -4.509 -7.028 -5.465 1.00 91.38 87 SER A N 1
ATOM 696 C CA . SER A 1 87 ? -5.434 -7.496 -4.421 1.00 91.38 87 SER A CA 1
ATOM 697 C C . SER A 1 87 ? -6.908 -7.422 -4.835 1.00 91.38 87 SER A C 1
ATOM 699 O O . SER A 1 87 ? -7.753 -8.042 -4.194 1.00 91.38 87 SER A O 1
ATOM 701 N N . LEU A 1 88 ? -7.241 -6.698 -5.910 1.00 91.75 88 LEU A N 1
ATOM 702 C CA . LEU A 1 88 ? -8.595 -6.612 -6.476 1.00 91.75 88 LEU A CA 1
ATOM 703 C C . LEU A 1 88 ? -8.842 -7.705 -7.528 1.00 91.75 88 LEU A C 1
ATOM 705 O O . LEU A 1 88 ? -9.485 -7.468 -8.551 1.00 91.75 88 LEU A O 1
ATOM 709 N N . ALA A 1 89 ? -8.312 -8.897 -7.271 1.00 94.06 89 ALA A N 1
ATOM 710 C CA . ALA A 1 89 ? -8.429 -10.075 -8.115 1.00 94.06 89 ALA A CA 1
ATOM 711 C C . ALA A 1 89 ? -8.734 -11.318 -7.266 1.00 94.06 89 ALA A C 1
ATOM 713 O O . ALA A 1 89 ? -8.718 -11.281 -6.029 1.00 94.06 89 ALA A O 1
ATOM 714 N N . GLU A 1 90 ? -9.014 -12.440 -7.929 1.00 94.50 90 GLU A N 1
ATOM 715 C CA . GLU A 1 90 ? -9.209 -13.712 -7.242 1.00 94.50 90 GLU A CA 1
ATOM 716 C C . GLU A 1 90 ? -7.951 -14.112 -6.446 1.00 94.50 90 GLU A C 1
ATOM 718 O O . GLU A 1 90 ? -6.831 -13.931 -6.927 1.00 94.50 90 GLU A O 1
ATOM 723 N N . PRO A 1 91 ? -8.106 -14.682 -5.235 1.00 93.50 91 PRO A N 1
ATOM 724 C CA . PRO A 1 91 ? -9.360 -15.107 -4.599 1.00 93.50 91 PRO A CA 1
ATOM 725 C C . PRO A 1 91 ? -10.037 -14.033 -3.726 1.00 93.50 91 PRO A C 1
ATOM 727 O O . PRO A 1 91 ? -11.052 -14.321 -3.094 1.00 93.50 91 PRO A O 1
ATOM 730 N N . LEU A 1 92 ? -9.475 -12.826 -3.626 1.00 95.19 92 LEU A N 1
ATOM 731 C CA . LEU A 1 92 ? -9.926 -11.805 -2.673 1.00 95.19 92 LEU A CA 1
ATOM 732 C C . LEU A 1 92 ? -11.143 -11.021 -3.168 1.00 95.19 92 LEU A C 1
ATOM 734 O O . LEU A 1 92 ? -11.985 -10.619 -2.360 1.00 95.19 92 LEU A O 1
ATOM 738 N N . PHE A 1 93 ? -11.234 -10.806 -4.478 1.00 96.44 93 PHE A N 1
ATOM 739 C CA . PHE A 1 93 ? -12.324 -10.075 -5.102 1.00 96.44 93 PHE A CA 1
ATOM 740 C C . PHE A 1 93 ? -12.603 -10.589 -6.509 1.00 96.44 93 PHE A C 1
ATOM 742 O O . PHE A 1 93 ? -11.693 -10.742 -7.317 1.00 96.44 93 PHE A O 1
ATOM 749 N N . ASP A 1 94 ? -13.883 -10.747 -6.823 1.00 96.44 94 ASP A N 1
ATOM 750 C CA . ASP A 1 94 ? -14.352 -10.780 -8.202 1.00 96.44 94 ASP A CA 1
ATOM 751 C C . ASP A 1 94 ? -15.735 -10.125 -8.278 1.00 96.44 94 ASP A C 1
ATOM 753 O O . ASP A 1 94 ? -16.573 -10.244 -7.376 1.00 96.44 94 ASP A O 1
ATOM 757 N N . ARG A 1 95 ? -15.998 -9.400 -9.367 1.00 96.38 95 ARG A N 1
ATOM 758 C CA . ARG A 1 95 ? -17.259 -8.661 -9.535 1.00 96.38 95 ARG A CA 1
ATOM 759 C C . ARG A 1 95 ? -18.492 -9.567 -9.654 1.00 96.38 95 ARG A C 1
ATOM 761 O O . ARG A 1 95 ? -19.609 -9.073 -9.512 1.00 96.38 95 ARG A O 1
ATOM 768 N N . TYR A 1 96 ? -18.296 -10.846 -9.954 1.00 97.69 96 TYR A N 1
ATOM 769 C CA . TYR A 1 96 ? -19.317 -11.879 -10.093 1.00 97.69 96 TYR A CA 1
ATOM 770 C C . TYR A 1 96 ? -19.418 -12.784 -8.858 1.00 97.69 96 TYR A C 1
ATOM 772 O O . TYR A 1 96 ? -20.336 -13.603 -8.783 1.00 97.69 96 TYR A O 1
ATOM 780 N N . PHE A 1 97 ? -18.535 -12.635 -7.864 1.00 97.69 97 PHE A N 1
ATOM 781 C CA . PHE A 1 97 ? -18.689 -13.322 -6.585 1.00 97.69 97 PHE A CA 1
ATOM 782 C C . PHE A 1 97 ? -19.934 -12.846 -5.833 1.00 97.69 97 PHE A C 1
ATOM 784 O O . PHE A 1 97 ? -20.351 -11.687 -5.910 1.00 97.69 97 PHE A O 1
ATOM 791 N N . LEU A 1 98 ? -20.506 -13.750 -5.029 1.00 97.88 98 LEU A N 1
ATOM 792 C CA . LEU A 1 98 ? -21.501 -13.371 -4.029 1.00 97.88 98 LEU A CA 1
ATOM 793 C C . LEU A 1 98 ? -20.921 -12.271 -3.140 1.00 97.88 98 LEU A C 1
ATOM 795 O O . LEU A 1 98 ? -19.778 -12.371 -2.694 1.00 97.88 98 LEU A O 1
ATOM 799 N N . HIS A 1 99 ? -21.731 -11.268 -2.797 1.00 97.75 99 HIS A N 1
ATOM 800 C CA . HIS A 1 99 ? -21.282 -10.173 -1.935 1.00 97.75 99 HIS A CA 1
ATOM 801 C C . HIS A 1 99 ? -20.641 -10.673 -0.636 1.00 97.75 99 HIS A C 1
ATOM 803 O O . HIS A 1 99 ? -19.633 -10.122 -0.219 1.00 97.75 99 HIS A O 1
ATOM 809 N N . ALA A 1 100 ? -21.165 -11.747 -0.038 1.00 97.94 100 ALA A N 1
ATOM 810 C CA . ALA A 1 100 ? -20.593 -12.352 1.165 1.00 97.94 100 ALA A CA 1
ATOM 811 C C . ALA A 1 100 ? -19.122 -12.777 0.993 1.00 97.94 100 ALA A C 1
ATOM 813 O O . ALA A 1 100 ? -18.336 -12.608 1.921 1.00 97.94 100 ALA A O 1
ATOM 814 N N . LEU A 1 101 ? -18.739 -13.278 -0.188 1.00 97.75 101 LEU A N 1
ATOM 815 C CA . LEU A 1 101 ? -17.352 -13.636 -0.490 1.00 97.75 101 LEU A CA 1
ATOM 816 C C . LEU A 1 101 ? -16.486 -12.385 -0.636 1.00 97.75 101 LEU A C 1
ATOM 818 O O . LEU A 1 101 ? -15.430 -12.323 -0.023 1.00 97.75 101 LEU A O 1
ATOM 822 N N . ASN A 1 102 ? -16.960 -11.355 -1.343 1.00 97.88 102 ASN A N 1
ATOM 823 C CA . ASN A 1 102 ? -16.227 -10.089 -1.453 1.00 97.88 102 ASN A CA 1
ATOM 824 C C . ASN A 1 102 ? -16.072 -9.387 -0.092 1.00 97.88 102 ASN A C 1
ATOM 826 O O . ASN A 1 102 ? -15.004 -8.869 0.214 1.00 97.88 102 ASN A O 1
ATOM 830 N N . TYR A 1 103 ? -17.098 -9.408 0.766 1.00 97.50 103 TYR A N 1
ATOM 831 C CA . TYR A 1 103 ? -17.002 -8.875 2.129 1.00 97.50 103 TYR A CA 1
ATOM 832 C C . TYR A 1 103 ? -16.039 -9.685 3.007 1.00 97.50 103 TYR A C 1
ATOM 834 O O . TYR A 1 103 ? -15.334 -9.097 3.820 1.00 97.50 103 TYR A O 1
ATOM 842 N N . GLY A 1 104 ? -16.004 -11.013 2.850 1.00 96.75 104 GLY A N 1
ATOM 843 C CA . GLY A 1 104 ? -15.093 -11.893 3.589 1.00 96.75 104 GLY A CA 1
ATOM 844 C C . GLY A 1 104 ? -13.650 -11.890 3.073 1.00 96.75 104 GLY A C 1
ATOM 845 O O . GLY A 1 104 ? -12.736 -12.147 3.849 1.00 96.75 104 GLY A O 1
ATOM 846 N N . GLY A 1 105 ? -13.450 -11.606 1.786 1.00 95.75 105 GLY A N 1
ATOM 847 C CA . GLY A 1 105 ? -12.148 -11.429 1.150 1.00 95.75 105 GLY A CA 1
ATOM 848 C C . GLY A 1 105 ? -11.685 -9.985 1.281 1.00 95.75 105 GLY A C 1
ATOM 849 O O . GLY A 1 105 ? -11.259 -9.553 2.352 1.00 95.75 105 GLY A O 1
ATOM 850 N N . ILE A 1 106 ? -11.808 -9.215 0.199 1.00 96.31 106 ILE A N 1
ATOM 851 C CA . ILE A 1 106 ? -11.310 -7.837 0.145 1.00 96.31 106 ILE A CA 1
ATOM 852 C C . ILE A 1 106 ? -11.936 -6.906 1.199 1.00 96.31 106 ILE A C 1
ATOM 854 O O . ILE A 1 106 ? -11.281 -5.984 1.680 1.00 96.31 106 ILE A O 1
ATOM 858 N N . GLY A 1 107 ? -13.178 -7.158 1.624 1.00 96.44 107 GLY A N 1
ATOM 859 C CA . GLY A 1 107 ? -13.830 -6.377 2.677 1.00 96.44 107 GLY A CA 1
ATOM 860 C C . GLY A 1 107 ? -13.125 -6.472 4.034 1.00 96.44 107 GLY A C 1
ATOM 861 O O . GLY A 1 107 ? -13.068 -5.476 4.757 1.00 96.44 107 GLY A O 1
ATOM 862 N N . VAL A 1 108 ? -12.530 -7.624 4.364 1.00 96.69 108 VAL A N 1
ATOM 863 C CA . VAL A 1 108 ? -11.711 -7.783 5.577 1.00 96.69 108 VAL A CA 1
ATOM 864 C C . VAL A 1 108 ? -10.430 -6.966 5.463 1.00 96.69 108 VAL A C 1
ATOM 866 O O . VAL A 1 108 ? -10.073 -6.297 6.427 1.00 96.69 108 VAL A O 1
ATOM 869 N N . THR A 1 109 ? -9.779 -6.961 4.297 1.00 95.69 109 THR A N 1
ATOM 870 C CA . THR A 1 109 ? -8.598 -6.124 4.035 1.00 95.69 109 THR A CA 1
ATOM 871 C C . THR A 1 109 ? -8.924 -4.642 4.205 1.00 95.69 109 THR A C 1
ATOM 873 O O . THR A 1 109 ? -8.227 -3.946 4.930 1.00 95.69 109 THR A O 1
ATOM 876 N N . PHE A 1 110 ? -10.036 -4.164 3.635 1.00 95.06 110 PHE A N 1
ATOM 877 C CA . PHE A 1 110 ? -10.480 -2.774 3.816 1.00 95.06 110 PHE A CA 1
ATOM 878 C C . PHE A 1 110 ? -10.690 -2.452 5.301 1.00 95.06 110 PHE A C 1
ATOM 880 O O . PHE A 1 110 ? -10.233 -1.424 5.792 1.00 95.06 110 PHE A O 1
ATOM 887 N N . GLY A 1 111 ? -11.375 -3.339 6.030 1.00 96.31 111 GLY A N 1
ATOM 888 C CA . GLY A 1 111 ? -11.595 -3.171 7.464 1.00 96.31 111 GLY A CA 1
ATOM 889 C C . GLY A 1 111 ? -10.295 -3.162 8.272 1.00 96.31 111 GLY A C 1
ATOM 890 O O . GLY A 1 111 ? -10.165 -2.360 9.191 1.00 96.31 111 GLY A O 1
ATOM 891 N N . HIS A 1 112 ? -9.338 -4.021 7.920 1.00 96.19 112 HIS A N 1
ATOM 892 C CA . HIS A 1 112 ? -8.021 -4.094 8.549 1.00 96.19 112 HIS A CA 1
ATOM 893 C C . HIS A 1 112 ? -7.266 -2.767 8.419 1.00 96.19 112 HIS A C 1
ATOM 895 O O . HIS A 1 112 ? -6.873 -2.197 9.435 1.00 96.19 112 HIS A O 1
ATOM 901 N N . GLU A 1 113 ? -7.164 -2.227 7.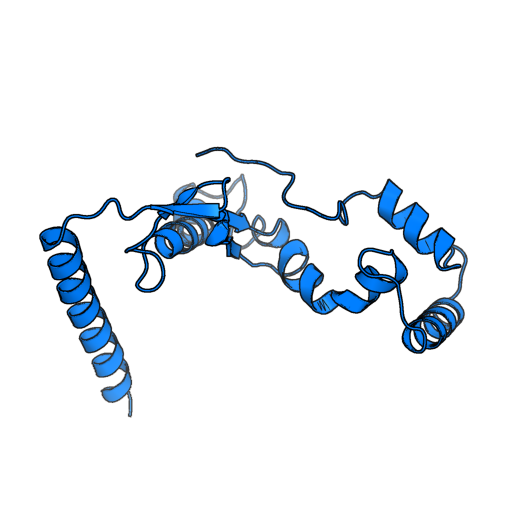202 1.00 95.56 113 GLU A N 1
ATOM 902 C CA . GLU A 1 113 ? -6.459 -0.963 6.968 1.00 95.56 113 GLU A CA 1
ATOM 903 C C . GLU A 1 113 ? -7.151 0.240 7.617 1.00 95.56 113 GLU A C 1
ATOM 905 O O . GLU A 1 113 ? -6.493 1.135 8.138 1.00 95.56 113 GLU A O 1
ATOM 910 N N . ILE A 1 114 ? -8.488 0.262 7.654 1.00 93.62 114 ILE A N 1
ATOM 911 C CA . ILE A 1 114 ? -9.226 1.314 8.369 1.00 93.62 114 ILE A CA 1
ATOM 912 C C . ILE A 1 114 ? -8.914 1.271 9.870 1.00 93.62 114 ILE A C 1
ATOM 914 O O . ILE A 1 114 ? -8.785 2.319 10.504 1.00 93.62 114 ILE A O 1
ATOM 918 N N . VAL A 1 115 ? -8.791 0.075 10.456 1.00 94.38 115 VAL A N 1
ATOM 919 C CA . VAL A 1 115 ? -8.491 -0.083 11.886 1.00 94.38 115 VAL A CA 1
ATOM 920 C C . VAL A 1 115 ? -7.084 0.398 12.233 1.00 94.38 115 VAL A C 1
ATOM 922 O O . VAL A 1 115 ? -6.903 0.878 13.350 1.00 94.38 115 VAL A O 1
ATOM 925 N N . HIS A 1 116 ? -6.120 0.366 11.306 1.00 93.25 116 HIS A N 1
ATOM 926 C CA . HIS A 1 116 ? -4.792 0.941 11.544 1.00 93.25 116 HIS A CA 1
ATOM 927 C C . HIS A 1 116 ? -4.834 2.436 11.886 1.00 93.25 116 HIS A C 1
ATOM 929 O O . HIS A 1 116 ? -4.045 2.894 12.708 1.00 93.25 116 HIS A O 1
ATOM 935 N N . GLY A 1 117 ? -5.823 3.186 11.387 1.00 90.31 117 GLY A N 1
ATOM 936 C CA . GLY A 1 117 ? -6.038 4.577 11.803 1.00 90.31 117 GLY A CA 1
ATOM 937 C C . GLY A 1 117 ? -6.438 4.758 13.272 1.00 90.31 117 GLY A C 1
ATOM 938 O O . GLY A 1 117 ? -6.410 5.874 13.785 1.00 90.31 117 GLY A O 1
ATOM 939 N N . PHE A 1 118 ? -6.785 3.674 13.966 1.00 90.75 118 PHE A N 1
ATOM 940 C CA . PHE A 1 118 ? -7.264 3.677 15.349 1.00 90.75 118 PHE A CA 1
ATOM 941 C C . PHE A 1 118 ? -6.563 2.636 16.230 1.00 90.75 118 PHE A C 1
ATOM 943 O O . PHE A 1 118 ? -7.039 2.346 17.331 1.00 90.75 118 PHE A O 1
ATOM 950 N N . ASP A 1 119 ? -5.474 2.034 15.759 1.00 91.75 119 ASP A N 1
ATOM 951 C CA . ASP A 1 119 ? -4.735 1.033 16.521 1.00 91.75 119 ASP A CA 1
ATOM 952 C C . ASP A 1 119 ? -3.881 1.673 17.630 1.00 91.75 119 ASP A C 1
ATOM 954 O O . ASP A 1 119 ? -3.956 2.872 17.903 1.00 91.75 119 ASP A O 1
ATOM 958 N N . ASN A 1 120 ? -3.088 0.864 18.332 1.00 90.62 120 ASN A N 1
ATOM 959 C CA . ASN A 1 120 ? -2.277 1.333 19.456 1.00 90.62 120 ASN A CA 1
ATOM 960 C C . ASN A 1 120 ? -1.257 2.418 19.091 1.00 90.62 120 ASN A C 1
ATOM 962 O O . ASN A 1 120 ? -0.840 3.147 19.993 1.00 90.62 120 ASN A O 1
ATOM 966 N N . ASP A 1 121 ? -0.878 2.528 17.820 1.00 88.06 121 ASP A N 1
ATOM 967 C CA . ASP A 1 121 ? 0.098 3.510 17.363 1.00 88.06 121 ASP A CA 1
ATOM 968 C C . ASP A 1 121 ? -0.584 4.840 17.008 1.00 88.06 121 ASP A C 1
ATOM 970 O O . ASP A 1 121 ? -0.003 5.906 17.228 1.00 88.06 121 ASP A O 1
ATOM 974 N N . HIS A 1 122 ? -1.849 4.803 16.568 1.00 87.88 122 HIS A N 1
ATOM 975 C CA . HIS A 1 122 ? -2.524 5.972 15.986 1.00 87.88 122 HIS A CA 1
ATOM 976 C C . HIS A 1 122 ? -3.764 6.467 16.745 1.00 87.88 122 HIS A C 1
ATOM 978 O O . HIS A 1 122 ? -4.196 7.595 16.528 1.00 87.88 122 HIS A O 1
ATOM 984 N N . TYR A 1 123 ? -4.311 5.716 17.707 1.00 86.94 123 TYR A N 1
ATOM 985 C CA . TYR A 1 123 ? -5.558 6.103 18.391 1.00 86.94 123 TYR A CA 1
ATOM 986 C C . TYR A 1 123 ? -5.516 7.472 19.096 1.00 86.94 123 TYR A C 1
ATOM 988 O O . TYR A 1 123 ? -6.563 8.077 19.315 1.00 86.94 123 TYR A O 1
ATOM 996 N N . LYS A 1 124 ? -4.331 7.961 19.491 1.00 86.50 124 LYS A N 1
ATOM 997 C CA . LYS A 1 124 ? -4.173 9.257 20.178 1.00 86.50 124 LYS A CA 1
ATOM 998 C C . LYS A 1 124 ? -4.174 10.447 19.224 1.00 86.50 124 LYS A C 1
ATOM 1000 O O . LYS A 1 124 ? -4.642 11.508 19.619 1.00 86.50 124 LYS A O 1
ATOM 1005 N N . HIS A 1 125 ? -3.643 10.293 18.017 1.00 82.94 125 HIS A N 1
ATOM 1006 C CA . HIS A 1 125 ? -3.460 11.401 17.085 1.00 82.94 125 HIS A CA 1
ATOM 1007 C C . HIS A 1 125 ? -3.996 10.994 15.723 1.00 82.94 125 HIS A C 1
ATOM 1009 O O . HIS A 1 125 ? -3.438 10.117 15.069 1.00 82.94 125 HIS A O 1
ATOM 1015 N N . ILE A 1 126 ? -5.066 11.658 15.297 1.00 75.62 126 ILE A N 1
ATOM 1016 C CA . ILE A 1 126 ? -5.587 11.494 13.943 1.00 75.62 126 ILE A CA 1
ATOM 1017 C C . ILE A 1 126 ? -4.936 12.574 13.090 1.00 75.62 126 ILE A C 1
ATOM 1019 O O . ILE A 1 126 ? -5.057 13.759 13.401 1.00 75.62 126 ILE A O 1
ATOM 1023 N N . TYR A 1 127 ? -4.233 12.157 12.044 1.00 77.88 127 TYR A N 1
ATOM 1024 C CA . TYR A 1 127 ? -3.594 13.064 11.100 1.00 77.88 127 TYR A CA 1
ATOM 1025 C C . TYR A 1 127 ? -4.593 13.497 10.018 1.00 77.88 127 TYR A C 1
ATOM 1027 O O . TYR A 1 127 ? -5.461 12.725 9.598 1.00 77.88 127 TYR A O 1
ATOM 1035 N N . GLY A 1 128 ? -4.503 14.754 9.592 1.00 67.81 128 GLY A N 1
ATOM 1036 C CA . GLY A 1 128 ? -5.135 15.239 8.367 1.00 67.81 128 GLY A CA 1
ATOM 1037 C C . GLY A 1 128 ? -4.186 15.154 7.168 1.00 67.81 128 GLY A C 1
ATOM 1038 O O . GLY A 1 128 ? -3.007 14.848 7.317 1.00 67.81 128 GLY A O 1
ATOM 1039 N N . LEU A 1 129 ? -4.680 15.505 5.974 1.00 66.81 129 LEU A N 1
ATOM 1040 C CA . LEU A 1 129 ? -3.837 15.695 4.777 1.00 66.81 129 LEU A CA 1
ATOM 1041 C C . LEU A 1 129 ? -2.795 16.820 4.941 1.00 66.81 129 LEU A C 1
ATOM 1043 O O . LEU A 1 129 ? -1.925 16.981 4.094 1.00 66.81 129 LEU A O 1
ATOM 1047 N N . ASP A 1 130 ? -2.903 17.623 6.000 1.00 72.81 130 ASP A N 1
ATOM 1048 C CA . ASP A 1 130 ? -1.937 18.648 6.389 1.00 72.81 130 ASP A CA 1
ATOM 1049 C C . ASP A 1 130 ? -0.815 18.109 7.296 1.00 72.81 130 ASP A C 1
ATOM 1051 O O . ASP A 1 130 ? -0.028 18.901 7.819 1.00 72.81 130 ASP A O 1
ATOM 1055 N N . GLU A 1 131 ? -0.760 16.785 7.495 1.00 72.88 131 GLU A N 1
ATOM 1056 C CA . GLU A 1 131 ? 0.217 16.050 8.311 1.00 72.88 131 GLU A CA 1
ATOM 1057 C C . GLU A 1 131 ? 0.230 16.454 9.796 1.00 72.88 131 GLU A C 1
ATOM 1059 O O . GLU A 1 131 ? 1.127 16.082 10.560 1.00 72.88 131 GLU A O 1
ATOM 1064 N N . LYS A 1 132 ? -0.782 17.199 10.254 1.00 73.81 132 LYS A N 1
ATOM 1065 C CA . LYS A 1 132 ? -0.912 17.588 11.658 1.00 73.81 132 LYS A CA 1
ATOM 1066 C C . LYS A 1 132 ? -1.808 16.597 12.378 1.00 73.81 132 LYS A C 1
ATOM 1068 O O . LYS A 1 132 ? -2.984 16.447 12.065 1.00 73.81 132 LYS A O 1
ATOM 1073 N N . GLY A 1 133 ? -1.230 15.913 13.361 1.00 76.19 133 GLY A N 1
ATOM 1074 C CA . GLY A 1 133 ? -1.967 15.036 14.261 1.00 76.19 133 GLY A CA 1
ATOM 1075 C C . GLY A 1 133 ? -2.699 15.845 15.327 1.00 76.19 133 GLY A C 1
ATOM 1076 O O . GLY A 1 133 ? -2.060 16.554 16.106 1.00 76.19 133 GLY A O 1
ATOM 1077 N N . GLU A 1 134 ? -4.020 15.709 15.407 1.00 79.19 134 GLU A N 1
ATOM 1078 C CA . GLU A 1 134 ? -4.819 16.314 16.475 1.00 79.19 134 GLU A CA 1
ATOM 1079 C C . GLU A 1 134 ? -5.258 15.266 17.503 1.00 79.19 134 GLU A C 1
ATOM 1081 O O . GLU A 1 134 ? -5.755 14.187 17.162 1.00 79.19 134 GLU A O 1
ATOM 1086 N N . LEU A 1 135 ? -5.102 15.599 18.790 1.00 84.00 135 LEU A N 1
ATOM 1087 C CA . LEU A 1 135 ? -5.683 14.820 19.880 1.00 84.00 135 LEU A CA 1
ATOM 1088 C C . LEU A 1 135 ? -7.156 15.203 20.037 1.00 84.00 135 LEU A C 1
ATOM 1090 O O . LEU A 1 135 ? -7.487 16.239 20.611 1.00 84.00 135 LEU A O 1
ATOM 1094 N N . THR A 1 136 ? -8.040 14.333 19.563 1.00 82.25 136 THR A N 1
ATOM 1095 C CA . THR A 1 136 ? -9.498 14.526 19.640 1.00 82.25 136 THR A CA 1
ATOM 1096 C C . THR A 1 136 ? -10.151 13.742 20.784 1.00 82.25 136 THR A C 1
ATOM 1098 O O . THR A 1 136 ? -11.331 13.933 21.084 1.00 82.25 136 THR A O 1
ATOM 1101 N N . LEU A 1 137 ? -9.397 12.865 21.460 1.00 88.06 137 LEU A N 1
ATOM 1102 C CA . LEU A 1 137 ? -9.909 11.984 22.509 1.00 88.06 137 LEU A CA 1
ATOM 1103 C C . LEU A 1 137 ? -9.890 12.619 23.903 1.00 88.06 137 LEU A C 1
ATOM 1105 O O . LEU A 1 137 ? -8.954 13.309 24.302 1.00 88.06 137 LEU A O 1
ATOM 1109 N N . THR A 1 138 ? -10.901 12.283 24.707 1.00 93.38 138 THR A N 1
ATOM 1110 C CA . THR A 1 138 ? -10.927 12.621 26.137 1.00 93.38 138 THR A CA 1
ATOM 1111 C C . THR A 1 138 ? -10.024 11.682 26.950 1.00 93.38 138 THR A C 1
ATOM 1113 O O . THR A 1 138 ? -9.864 10.516 26.570 1.00 93.38 138 THR A O 1
ATOM 1116 N N . PRO A 1 139 ? -9.522 12.104 28.132 1.00 94.19 139 PRO A N 1
ATOM 1117 C CA . PRO A 1 139 ? -8.741 11.230 29.013 1.00 94.19 139 PRO A CA 1
ATOM 1118 C C . PRO A 1 139 ? -9.453 9.912 29.345 1.00 94.19 139 PRO A C 1
ATOM 1120 O O . PRO A 1 139 ? -8.826 8.856 29.389 1.00 94.19 139 PRO A O 1
ATOM 1123 N N . LYS A 1 140 ? -10.786 9.950 29.502 1.00 96.00 140 LYS A N 1
ATOM 1124 C CA . LYS A 1 140 ? -11.572 8.743 29.777 1.00 96.00 140 LYS A CA 1
ATOM 1125 C C . LYS A 1 140 ? -11.619 7.776 28.592 1.00 96.00 140 LYS A C 1
ATOM 1127 O O . LYS A 1 140 ? -11.629 6.565 28.794 1.00 96.00 140 LYS A O 1
ATOM 1132 N N . SER A 1 141 ? -11.648 8.297 27.366 1.00 94.50 141 SER A N 1
ATOM 1133 C CA . SER A 1 141 ? -11.640 7.473 26.150 1.00 94.50 141 SER A CA 1
ATOM 1134 C C . SER A 1 141 ? -10.296 6.770 25.971 1.00 94.50 141 SER A C 1
ATOM 1136 O O . SER A 1 141 ? -10.276 5.585 25.652 1.00 94.50 141 SER A O 1
ATOM 1138 N N . ILE A 1 142 ? -9.195 7.470 26.266 1.00 93.75 142 ILE A N 1
ATOM 1139 C CA . ILE A 1 142 ? -7.837 6.906 26.262 1.00 93.75 142 ILE A CA 1
ATOM 1140 C C . ILE A 1 142 ? -7.727 5.767 27.283 1.00 93.75 142 ILE A C 1
ATOM 1142 O O . ILE A 1 142 ? -7.334 4.663 26.920 1.00 93.75 142 ILE A O 1
ATOM 1146 N N . GLU A 1 143 ? -8.156 5.993 28.529 1.00 95.69 143 GLU A N 1
ATOM 1147 C CA . GLU A 1 143 ? -8.143 4.962 29.579 1.00 95.69 143 GLU A CA 1
ATOM 1148 C C . GLU A 1 143 ? -8.956 3.718 29.168 1.00 95.69 143 GLU A C 1
ATOM 1150 O O . GLU A 1 143 ? -8.515 2.580 29.338 1.00 95.69 143 GLU A O 1
ATOM 1155 N N . ASN A 1 144 ? -10.146 3.923 28.589 1.00 95.38 144 ASN A N 1
ATOM 1156 C CA . ASN A 1 144 ? -10.991 2.828 28.111 1.00 95.38 144 ASN A CA 1
ATOM 1157 C C . ASN A 1 144 ? -10.337 2.054 26.953 1.00 95.38 144 ASN A C 1
ATOM 1159 O O . ASN A 1 144 ? -10.420 0.824 26.924 1.00 95.38 144 ASN A O 1
ATOM 1163 N N . PHE A 1 145 ? -9.687 2.752 26.017 1.00 94.19 145 PHE A N 1
ATOM 1164 C CA . PHE A 1 145 ? -8.957 2.130 24.914 1.00 94.19 145 PHE A CA 1
ATOM 1165 C C . PHE A 1 145 ? -7.801 1.269 25.434 1.00 94.19 145 PHE A C 1
ATOM 1167 O O . PHE A 1 145 ? -7.734 0.081 25.120 1.00 94.19 145 PHE A O 1
ATOM 1174 N N . GLU A 1 146 ? -6.948 1.825 26.298 1.00 94.38 146 GLU A N 1
ATOM 1175 C CA . GLU A 1 146 ? -5.804 1.117 26.888 1.00 94.38 146 GLU A CA 1
ATOM 1176 C C . GLU A 1 146 ? -6.260 -0.118 27.688 1.00 94.38 146 GLU A C 1
ATOM 1178 O O . GLU A 1 146 ? -5.659 -1.193 27.593 1.00 94.38 146 GLU A O 1
ATOM 1183 N N . LYS A 1 147 ? -7.381 -0.021 28.417 1.00 95.31 147 LYS A N 1
ATOM 1184 C CA . LYS A 1 147 ? -7.987 -1.169 29.108 1.00 95.31 147 LYS A CA 1
ATOM 1185 C C . LYS A 1 147 ? -8.398 -2.281 28.138 1.00 95.31 147 LYS A C 1
ATOM 1187 O O . LYS A 1 147 ? -8.093 -3.447 28.392 1.00 95.31 147 LYS A O 1
ATOM 1192 N N . ASN A 1 148 ? -9.081 -1.942 27.046 1.00 93.06 148 ASN A N 1
ATOM 1193 C CA . ASN A 1 148 ? -9.525 -2.921 26.050 1.00 93.06 148 ASN A CA 1
ATOM 1194 C C . ASN A 1 148 ? -8.341 -3.554 25.305 1.00 93.06 148 ASN A C 1
ATOM 1196 O O . ASN A 1 148 ? -8.320 -4.771 25.107 1.00 93.06 148 ASN A O 1
ATOM 1200 N N . LEU A 1 149 ? -7.328 -2.755 24.963 1.00 91.38 149 LEU A N 1
ATOM 1201 C CA . LEU A 1 149 ? -6.096 -3.230 24.337 1.00 91.38 149 LEU A CA 1
ATOM 1202 C C . LEU A 1 149 ? -5.384 -4.262 25.222 1.00 91.38 149 LEU A C 1
ATOM 1204 O O . LEU A 1 149 ? -5.012 -5.334 24.748 1.00 91.38 149 LEU A O 1
ATOM 1208 N N . ASN A 1 150 ? -5.277 -3.999 26.527 1.00 90.44 150 ASN A N 1
ATOM 1209 C CA . ASN A 1 150 ? -4.674 -4.934 27.479 1.00 90.44 150 ASN A CA 1
ATOM 1210 C C . ASN A 1 150 ? -5.409 -6.285 27.539 1.00 90.44 150 ASN A C 1
ATOM 1212 O O . ASN A 1 150 ? -4.771 -7.336 27.627 1.00 90.44 150 ASN A O 1
ATOM 1216 N N . VAL A 1 151 ? -6.744 -6.290 27.447 1.00 92.00 151 VAL A N 1
ATOM 1217 C CA . VAL A 1 151 ? -7.529 -7.536 27.357 1.00 92.00 151 VAL A CA 1
ATOM 1218 C C . VAL A 1 151 ? -7.173 -8.309 26.083 1.00 92.00 151 VAL A C 1
ATOM 1220 O O . VAL A 1 151 ? -6.979 -9.527 26.128 1.00 92.00 151 VAL A O 1
ATOM 1223 N N . LEU A 1 152 ? -7.045 -7.611 24.953 1.00 87.69 152 LEU A N 1
ATOM 1224 C CA . LEU A 1 152 ? -6.712 -8.211 23.662 1.00 87.69 152 LEU A CA 1
ATOM 1225 C C . LEU A 1 152 ? -5.300 -8.825 23.656 1.00 87.69 152 LEU A C 1
ATOM 1227 O O . LEU A 1 152 ? -5.115 -9.967 23.217 1.00 87.69 152 LEU A O 1
ATOM 1231 N N . LEU A 1 153 ? -4.319 -8.107 24.210 1.00 86.25 153 LEU A N 1
ATOM 1232 C CA . LEU A 1 153 ? -2.936 -8.568 24.351 1.00 86.25 153 LEU A CA 1
ATOM 1233 C C . LEU A 1 153 ? -2.851 -9.809 25.241 1.00 86.25 153 LEU A C 1
ATOM 1235 O O . LEU A 1 153 ? -2.257 -10.813 24.842 1.00 86.25 153 LEU A O 1
ATOM 1239 N N . ASN A 1 154 ? -3.512 -9.791 26.400 1.00 84.38 154 ASN A N 1
ATOM 1240 C CA . ASN A 1 154 ? -3.527 -10.931 27.317 1.00 84.38 154 ASN A CA 1
ATOM 1241 C C . ASN A 1 154 ? -4.130 -12.182 26.669 1.00 84.38 154 ASN A C 1
ATOM 1243 O O . ASN A 1 154 ? -3.551 -13.264 26.764 1.00 84.38 154 ASN A O 1
ATOM 1247 N N . ASN A 1 155 ? -5.237 -12.041 25.939 1.00 80.69 155 ASN A N 1
ATOM 1248 C CA . ASN A 1 155 ? -5.853 -13.159 25.224 1.00 80.69 155 ASN A CA 1
ATOM 1249 C C . ASN A 1 155 ? -4.953 -13.718 24.111 1.00 80.69 155 ASN A C 1
ATOM 1251 O O . ASN A 1 155 ? -4.917 -14.929 23.884 1.00 80.69 155 ASN A O 1
ATOM 1255 N N . THR A 1 156 ? -4.199 -12.859 23.426 1.00 73.94 156 THR A N 1
ATOM 1256 C CA . THR A 1 156 ? -3.316 -13.264 22.322 1.00 73.94 156 THR A CA 1
ATOM 1257 C C . THR A 1 156 ? -2.040 -13.941 22.832 1.00 73.94 156 THR A C 1
ATOM 1259 O O . THR A 1 156 ? -1.633 -14.982 22.311 1.00 73.94 156 THR A O 1
ATOM 1262 N N . VAL A 1 157 ? -1.438 -13.414 23.903 1.00 62.28 157 VAL A N 1
ATOM 1263 C CA . VAL A 1 157 ? -0.259 -14.001 24.562 1.00 62.28 157 VAL A CA 1
ATOM 1264 C C . VAL A 1 157 ? -0.602 -15.340 25.223 1.00 62.28 157 VAL A C 1
ATOM 1266 O O . VAL A 1 157 ? 0.160 -16.300 25.095 1.00 62.28 157 VAL A O 1
ATOM 1269 N N . MET A 1 158 ? -1.772 -15.452 25.860 1.00 49.72 158 MET A N 1
ATOM 1270 C CA . MET A 1 158 ? -2.258 -16.715 26.435 1.00 49.72 158 MET A CA 1
ATOM 1271 C C . MET A 1 158 ? -2.440 -17.792 25.356 1.00 49.72 158 MET A C 1
ATOM 1273 O O . MET A 1 158 ? -2.009 -18.927 25.547 1.00 49.72 158 MET A O 1
ATOM 1277 N N . LYS A 1 159 ? -2.969 -17.439 24.176 1.00 49.88 159 LYS A N 1
ATOM 1278 C CA . LYS A 1 159 ? -3.086 -18.374 23.041 1.00 49.88 159 LYS A CA 1
ATOM 1279 C C . LYS A 1 159 ? -1.734 -18.855 22.496 1.00 49.88 159 LYS A C 1
ATOM 1281 O O . LYS A 1 159 ? -1.665 -19.980 22.009 1.00 49.88 159 LYS A O 1
ATOM 1286 N N . LYS A 1 160 ? -0.663 -18.055 22.595 1.00 49.25 160 LYS A N 1
ATOM 1287 C CA . LYS A 1 160 ? 0.702 -18.497 22.243 1.00 49.25 160 LYS A CA 1
ATOM 1288 C C . LYS A 1 160 ? 1.307 -19.443 23.289 1.00 49.25 160 LYS A C 1
ATOM 1290 O O . LYS A 1 160 ? 2.033 -20.351 22.907 1.00 49.25 160 LYS A O 1
ATOM 1295 N N . LYS A 1 161 ? 0.992 -19.279 24.581 1.00 44.81 161 LYS A N 1
ATOM 1296 C CA . LYS A 1 161 ? 1.499 -20.157 25.657 1.00 44.81 161 LYS A CA 1
ATOM 1297 C C . LYS A 1 161 ? 0.805 -21.522 25.750 1.00 44.81 161 LYS A C 1
ATOM 1299 O O . LYS A 1 161 ? 1.409 -22.451 26.260 1.00 44.81 161 LYS A O 1
ATOM 1304 N N . VAL A 1 162 ? -0.425 -21.659 25.252 1.00 49.19 162 VAL A N 1
ATOM 1305 C CA . VAL A 1 162 ? -1.193 -22.928 25.273 1.00 49.19 162 VAL A CA 1
ATOM 1306 C C . VAL A 1 162 ? -0.879 -23.833 24.060 1.00 49.19 162 VAL A C 1
ATOM 1308 O O . VAL A 1 162 ? -1.435 -24.916 23.927 1.00 49.19 162 VAL A O 1
ATOM 1311 N N . LYS A 1 163 ? 0.028 -23.415 23.164 1.00 42.78 163 LYS A N 1
ATOM 1312 C CA . LYS A 1 163 ? 0.452 -24.172 21.969 1.00 42.78 163 LYS A CA 1
ATOM 1313 C C . LYS A 1 163 ? 1.881 -24.747 22.052 1.00 42.78 163 LYS A C 1
ATOM 1315 O O . LYS A 1 163 ? 2.504 -24.944 21.011 1.00 42.78 163 LYS A O 1
ATOM 1320 N N . LEU A 1 164 ? 2.388 -25.026 23.255 1.00 39.25 164 LEU A N 1
ATOM 1321 C CA . LEU A 1 164 ? 3.612 -25.813 23.469 1.00 39.25 164 LEU A CA 1
ATOM 1322 C C . LEU A 1 164 ? 3.293 -27.081 24.257 1.00 39.25 164 LEU A C 1
ATOM 1324 O O . LEU A 1 164 ? 2.602 -26.949 25.292 1.00 39.25 164 LEU A O 1
#

pLDDT: mean 86.3, std 11.81, range [39.25, 97.94]